Protein AF-A0A0F9AB29-F1 (afdb_monomer)

Secondary structure (DSSP, 8-state):
-HHHHHHHTT---EEE--TTS-GGGGGS-SEEE---HHHHHTT--HHHHHHHHHHHHIIIII----HHHHHHHHHT--S--SSSHHHHHHS--S-S--

Mean predicted aligned error: 7.59 Å

InterPro domains:
  IPR015422 Pyridoxal phosphate-dependent transferase, small domain [G3DSA:3.90.1150.10] (1-93)
  IPR015424 Pyridoxal phosphate-dependent transferase [SSF53383] (2-80)

Structure (mmCIF, N/CA/C/O backbone):
data_AF-A0A0F9AB29-F1
#
_entry.id   AF-A0A0F9AB29-F1
#
loop_
_atom_site.group_PDB
_atom_site.id
_atom_site.type_symbol
_atom_site.label_atom_id
_atom_site.label_alt_id
_atom_site.label_comp_id
_atom_site.label_asym_id
_atom_site.label_entity_id
_atom_site.label_seq_id
_atom_site.pdbx_PDB_ins_code
_atom_site.Cartn_x
_atom_site.Cartn_y
_atom_site.Cartn_z
_atom_site.occupancy
_atom_site.B_iso_or_equiv
_atom_site.auth_seq_id
_atom_site.auth_comp_id
_atom_site.auth_asym_id
_atom_site.auth_atom_id
_atom_site.pdbx_PDB_model_num
ATOM 1 N N . MET A 1 1 ? -6.855 3.831 15.584 1.00 72.44 1 MET A N 1
ATOM 2 C CA . MET A 1 1 ? -7.005 4.770 14.447 1.00 72.44 1 MET A CA 1
ATOM 3 C C . MET A 1 1 ? -6.642 4.022 13.180 1.00 72.44 1 MET A C 1
ATOM 5 O O . MET A 1 1 ? -5.691 3.248 13.234 1.00 72.44 1 MET A O 1
ATOM 9 N N . VAL A 1 2 ? -7.367 4.235 12.081 1.00 82.62 2 VAL A N 1
ATOM 10 C CA . VAL A 1 2 ? -7.161 3.503 10.815 1.00 82.62 2 VAL A CA 1
ATOM 11 C C . VAL A 1 2 ? -5.715 3.617 10.311 1.00 82.62 2 VAL A C 1
ATOM 13 O O . VAL A 1 2 ? -5.131 2.620 9.904 1.00 82.62 2 VAL A O 1
ATOM 16 N N . ALA A 1 3 ? -5.092 4.792 10.453 1.00 83.62 3 ALA A N 1
ATOM 17 C CA . ALA A 1 3 ? -3.684 4.998 10.105 1.00 83.62 3 ALA A CA 1
ATOM 18 C C . ALA A 1 3 ? -2.718 4.060 10.844 1.00 83.62 3 ALA A C 1
ATOM 20 O O . ALA A 1 3 ? -1.804 3.522 10.232 1.00 83.62 3 ALA A O 1
ATOM 21 N N . ASN A 1 4 ? -2.911 3.864 12.154 1.00 87.50 4 ASN A N 1
ATOM 22 C CA . ASN A 1 4 ? -2.038 2.994 12.946 1.00 87.50 4 ASN A CA 1
ATOM 23 C C . ASN A 1 4 ? -2.216 1.533 12.540 1.00 87.50 4 ASN A C 1
ATOM 25 O O . ASN A 1 4 ? -1.224 0.842 12.361 1.00 87.50 4 ASN A O 1
ATOM 29 N N . LEU A 1 5 ? -3.464 1.108 12.323 1.00 91.31 5 LEU A N 1
ATOM 30 C CA . LEU A 1 5 ? -3.784 -0.249 11.885 1.00 91.31 5 LEU A CA 1
ATOM 31 C C . LEU A 1 5 ? -3.119 -0.584 10.543 1.00 91.31 5 LEU A C 1
ATOM 33 O O . LEU A 1 5 ? -2.498 -1.631 10.397 1.00 91.31 5 LEU A O 1
ATOM 37 N N . LEU A 1 6 ? -3.212 0.322 9.569 1.00 92.19 6 LEU A N 1
ATOM 38 C CA . LEU A 1 6 ? -2.579 0.136 8.262 1.00 92.19 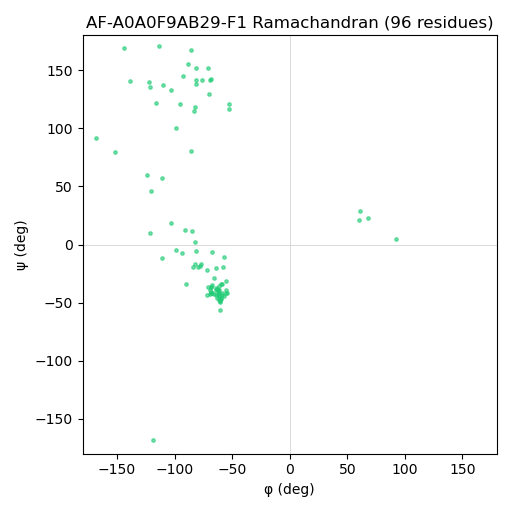6 LEU A CA 1
ATOM 39 C C . LEU A 1 6 ? -1.052 0.214 8.352 1.00 92.19 6 LEU A C 1
ATOM 41 O O . LEU A 1 6 ? -0.362 -0.603 7.750 1.00 92.19 6 LEU A O 1
ATOM 45 N N . LYS A 1 7 ? -0.519 1.130 9.168 1.00 92.38 7 LYS A N 1
ATOM 46 C CA . LYS A 1 7 ? 0.922 1.250 9.414 1.00 92.38 7 LYS A CA 1
ATOM 47 C C . LYS A 1 7 ? 1.513 -0.013 10.042 1.00 92.38 7 LYS A C 1
ATOM 49 O O . LYS A 1 7 ? 2.619 -0.392 9.683 1.00 92.38 7 LYS A O 1
ATOM 54 N N . GLU A 1 8 ? 0.803 -0.654 10.968 1.00 94.69 8 GLU A N 1
ATOM 55 C CA . GLU A 1 8 ? 1.209 -1.934 11.570 1.00 94.69 8 GLU A CA 1
ATOM 56 C C . GLU A 1 8 ? 1.262 -3.077 10.541 1.00 94.69 8 GLU A C 1
ATOM 58 O O . GLU A 1 8 ? 1.981 -4.052 10.748 1.00 94.69 8 GLU A O 1
ATOM 63 N N . ASN A 1 9 ? 0.572 -2.917 9.408 1.00 96.31 9 ASN A N 1
ATOM 64 C CA . ASN A 1 9 ? 0.545 -3.845 8.279 1.00 96.31 9 ASN A CA 1
ATOM 65 C C . ASN A 1 9 ? 1.412 -3.396 7.085 1.00 96.31 9 ASN A C 1
ATOM 67 O O . ASN A 1 9 ? 1.219 -3.875 5.971 1.00 96.31 9 ASN A O 1
ATOM 71 N N . ASP A 1 10 ? 2.356 -2.474 7.303 1.00 96.25 10 ASP A N 1
ATOM 72 C CA . ASP A 1 10 ? 3.244 -1.898 6.279 1.00 96.25 10 ASP A CA 1
ATOM 73 C C . ASP A 1 10 ? 2.524 -1.166 5.125 1.00 96.25 10 ASP A C 1
ATOM 75 O O . ASP A 1 10 ? 3.101 -0.905 4.068 1.00 96.25 10 ASP A O 1
ATOM 79 N N . ILE A 1 11 ? 1.277 -0.736 5.345 1.00 95.56 11 ILE A N 1
ATOM 80 C CA . ILE A 1 11 ? 0.526 0.122 4.424 1.00 95.56 11 ILE A CA 1
ATOM 81 C C . ILE A 1 11 ? 0.625 1.569 4.916 1.00 95.56 11 ILE A C 1
ATOM 83 O O . ILE A 1 11 ? -0.068 1.999 5.842 1.00 95.56 11 ILE A O 1
ATOM 87 N N . ILE A 1 12 ? 1.509 2.344 4.286 1.00 92.69 12 ILE A N 1
ATOM 88 C CA . ILE A 1 12 ? 1.790 3.728 4.682 1.00 92.69 12 ILE A CA 1
ATOM 89 C C . ILE A 1 12 ? 0.949 4.699 3.856 1.00 92.69 12 ILE A C 1
ATOM 91 O O . ILE A 1 12 ? 1.065 4.762 2.634 1.00 92.69 12 ILE A O 1
ATOM 95 N N . LEU A 1 13 ? 0.129 5.501 4.532 1.00 90.44 13 LEU A N 1
ATOM 96 C CA . LEU A 1 13 ? -0.715 6.511 3.899 1.00 90.44 13 LEU A CA 1
ATOM 97 C C . LEU A 1 13 ? -0.848 7.775 4.744 1.00 90.44 13 LEU A C 1
ATOM 99 O O . LEU A 1 13 ? -0.446 7.815 5.908 1.00 90.44 13 LEU A O 1
ATOM 103 N N . ASN A 1 14 ? -1.406 8.823 4.138 1.00 88.50 14 ASN A N 1
ATOM 104 C CA . ASN A 1 14 ? -1.598 10.110 4.790 1.00 88.50 14 ASN A CA 1
ATOM 105 C C . ASN A 1 14 ? -3.062 10.299 5.218 1.00 88.50 14 ASN A C 1
ATOM 107 O O . ASN A 1 14 ? -3.977 10.091 4.417 1.00 88.50 14 ASN A O 1
ATOM 111 N N . MET A 1 15 ? -3.267 10.735 6.461 1.00 86.44 15 MET A N 1
ATOM 112 C CA . MET A 1 15 ? -4.576 11.153 6.961 1.00 86.44 15 MET A CA 1
ATOM 113 C C . MET A 1 15 ? -4.860 12.586 6.524 1.00 86.44 15 MET A C 1
ATOM 115 O O . MET A 1 15 ? -3.984 13.448 6.563 1.00 86.44 15 MET A O 1
ATOM 119 N N . ASN A 1 16 ? -6.089 12.857 6.106 1.00 87.19 16 ASN A N 1
ATOM 120 C CA . ASN A 1 16 ? -6.460 14.157 5.573 1.00 87.19 16 ASN A CA 1
ATOM 121 C C . ASN A 1 16 ? -7.833 14.584 6.081 1.00 87.19 16 ASN A C 1
ATOM 123 O O . ASN A 1 16 ? -8.752 13.777 6.153 1.00 87.19 16 ASN A O 1
ATOM 127 N N . ILE A 1 17 ? -7.969 15.870 6.393 1.00 85.62 17 ILE A N 1
ATOM 128 C CA . ILE A 1 17 ? -9.219 16.449 6.890 1.00 85.62 17 ILE A CA 1
ATOM 129 C C . ILE A 1 17 ? -10.244 16.467 5.760 1.00 85.62 17 ILE A C 1
ATOM 131 O O . ILE A 1 17 ? -9.963 16.952 4.658 1.00 85.62 17 ILE A O 1
ATOM 135 N N . LEU A 1 18 ? -11.435 15.946 6.033 1.00 86.19 18 LEU A N 1
ATOM 136 C CA . LEU A 1 18 ? -12.557 16.007 5.109 1.00 86.19 18 LEU A CA 1
ATOM 137 C C . LEU A 1 18 ? -13.262 17.371 5.211 1.00 86.19 18 LEU A C 1
ATOM 139 O O . LEU A 1 18 ? -13.287 17.976 6.280 1.00 86.19 18 LEU A O 1
ATOM 143 N N . PRO A 1 19 ? -13.905 17.864 4.134 1.00 84.06 19 PRO A N 1
ATOM 144 C CA . PRO A 1 19 ? -14.488 19.214 4.108 1.00 84.06 19 PRO A CA 1
ATOM 145 C C . PRO A 1 19 ? -15.537 19.517 5.192 1.00 84.06 19 PRO A C 1
ATOM 147 O O . PRO A 1 19 ? -15.834 20.677 5.452 1.00 84.06 19 PRO A O 1
ATOM 150 N N . HIS A 1 20 ? -16.126 18.481 5.788 1.00 82.94 20 HIS A N 1
ATOM 151 C CA . HIS A 1 20 ? -17.176 18.573 6.801 1.00 82.94 20 HIS A CA 1
ATOM 152 C C . HIS A 1 20 ? -16.644 18.411 8.234 1.00 82.94 20 HIS A C 1
ATOM 154 O O . HIS A 1 20 ? -17.409 18.558 9.188 1.00 82.94 20 HIS A O 1
ATOM 160 N N . GLU A 1 21 ? -15.354 18.114 8.404 1.00 79.56 21 GLU A N 1
ATOM 161 C CA . GLU A 1 21 ? -14.746 17.967 9.719 1.00 79.56 21 GLU A CA 1
ATOM 162 C C . GLU A 1 21 ? -14.379 19.332 10.324 1.00 79.56 21 GLU A C 1
ATOM 164 O O . GLU A 1 21 ? -13.903 20.235 9.629 1.00 79.56 21 GLU A O 1
ATOM 169 N N . PRO A 1 22 ? -14.56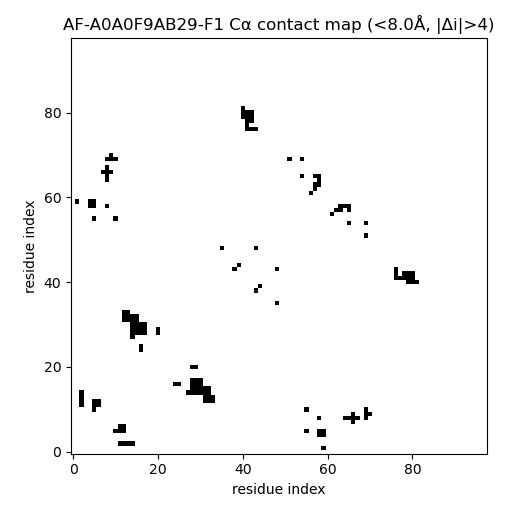1 19.514 11.641 1.00 79.38 22 PRO A N 1
ATOM 170 C CA . PRO A 1 22 ? -14.166 20.746 12.305 1.00 79.38 22 PRO A CA 1
ATOM 171 C C . PRO A 1 22 ? -12.634 20.877 12.344 1.00 79.38 22 PRO A C 1
ATOM 173 O O . PRO A 1 22 ? -11.932 19.921 12.660 1.00 79.38 22 PRO A O 1
ATOM 176 N N . LEU A 1 23 ? -12.105 22.094 12.156 1.00 73.75 23 LEU A N 1
ATOM 177 C CA . LEU A 1 23 ? -10.656 22.402 12.146 1.00 73.75 23 LEU A CA 1
ATOM 178 C C . LEU A 1 23 ? -9.889 21.999 13.422 1.00 73.75 23 LEU A C 1
ATOM 180 O O . LEU A 1 23 ? -8.666 22.032 13.450 1.00 73.75 23 LEU A O 1
ATOM 184 N N . ARG A 1 24 ? -10.585 21.621 14.497 1.00 73.81 24 ARG A N 1
ATOM 185 C CA . ARG A 1 24 ? -9.975 21.072 15.718 1.00 73.81 24 ARG A CA 1
ATOM 186 C C . ARG A 1 24 ? -9.542 19.604 15.585 1.00 73.81 24 ARG A C 1
ATOM 188 O O . ARG A 1 24 ? -8.748 19.154 16.400 1.00 73.81 24 ARG A O 1
ATOM 195 N N . ASN A 1 25 ? -10.033 18.878 14.575 1.00 71.56 25 ASN A N 1
ATOM 196 C CA . ASN A 1 25 ? -9.713 17.467 14.319 1.00 71.56 25 ASN A CA 1
ATOM 197 C C . ASN A 1 25 ? -8.417 17.270 13.510 1.00 71.56 25 ASN A C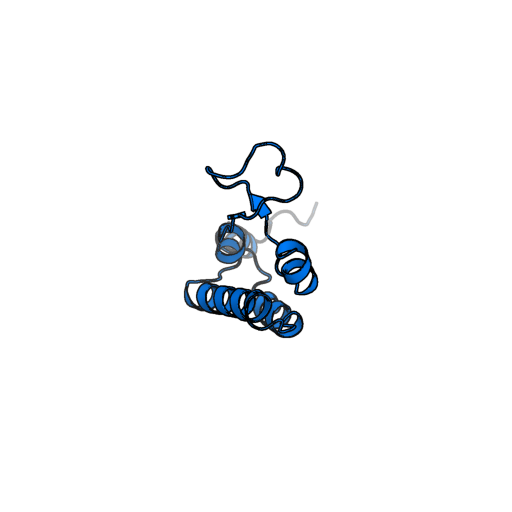 1
ATOM 199 O O . ASN A 1 25 ? -8.128 16.160 13.081 1.00 71.56 25 ASN A O 1
ATOM 203 N N . VAL A 1 26 ? -7.593 18.309 13.326 1.00 67.88 26 VAL A N 1
ATOM 204 C CA . VAL A 1 26 ? -6.333 18.217 12.554 1.00 67.88 26 VAL A CA 1
ATOM 205 C C . VAL A 1 26 ? -5.408 17.109 13.076 1.00 67.88 26 VAL A C 1
ATOM 207 O O . VAL A 1 26 ? -4.683 16.496 12.299 1.00 67.88 26 VAL A O 1
ATOM 210 N N . THR A 1 27 ? -5.436 16.830 14.381 1.00 69.94 27 THR A N 1
ATOM 211 C CA . THR A 1 27 ? -4.613 15.791 15.018 1.00 69.94 27 THR A CA 1
ATOM 212 C C . THR A 1 27 ? -5.132 14.367 14.811 1.00 69.94 27 THR A C 1
ATOM 214 O O . THR A 1 27 ? -4.363 13.427 14.995 1.00 69.94 27 THR A O 1
ATOM 217 N N . ASN A 1 28 ? -6.400 14.191 14.431 1.00 73.88 28 ASN A N 1
ATOM 218 C CA . ASN A 1 28 ? -6.986 12.896 14.094 1.00 73.88 28 ASN A CA 1
ATOM 219 C C . ASN A 1 28 ? -8.126 13.080 13.073 1.00 73.88 28 ASN A C 1
ATOM 221 O O . ASN A 1 28 ? -9.291 13.105 13.477 1.00 73.88 28 ASN A O 1
ATOM 225 N N . PRO A 1 29 ? -7.790 13.257 11.783 1.00 81.38 29 PRO A N 1
ATOM 226 C CA . PRO A 1 29 ? -8.781 13.373 10.721 1.00 81.38 29 PRO A CA 1
ATOM 227 C C . PRO A 1 29 ? -9.462 12.028 10.455 1.00 81.38 29 PRO A C 1
ATOM 229 O O . PRO A 1 29 ? -8.831 10.981 10.599 1.00 81.38 29 PRO A O 1
ATOM 232 N N . ASP A 1 30 ? -10.702 12.058 9.979 1.00 81.56 30 ASP A N 1
ATOM 233 C CA . ASP A 1 30 ? -11.448 10.860 9.575 1.00 81.56 30 ASP A CA 1
ATOM 234 C C . ASP A 1 30 ? -11.114 10.418 8.135 1.00 81.56 30 ASP A C 1
ATOM 236 O O . ASP A 1 30 ? -11.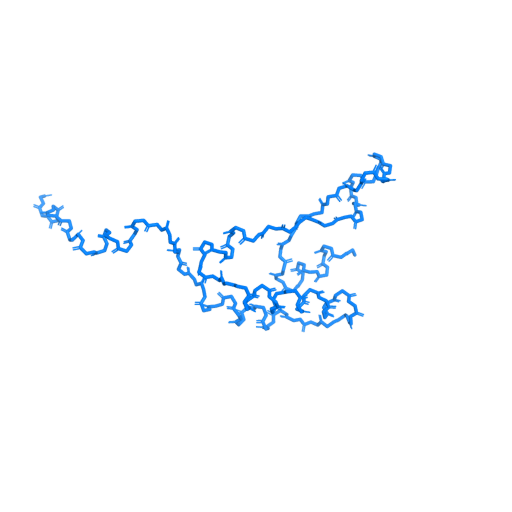340 9.268 7.754 1.00 81.56 30 ASP A O 1
ATOM 240 N N . GLY A 1 31 ? -10.562 11.319 7.314 1.00 86.56 31 GLY A N 1
ATOM 241 C CA . GLY A 1 31 ? -10.251 11.060 5.910 1.00 86.56 31 GLY A CA 1
ATOM 242 C C . GLY A 1 31 ? -8.868 10.465 5.652 1.00 86.56 31 GLY A C 1
ATOM 243 O O . GLY A 1 31 ? -7.903 10.688 6.383 1.00 86.56 31 GLY A O 1
ATOM 244 N N . ILE A 1 32 ? -8.752 9.760 4.526 1.00 88.31 32 ILE A N 1
ATOM 245 C CA . ILE A 1 32 ? -7.506 9.175 4.021 1.00 88.31 32 ILE A CA 1
ATOM 246 C C . ILE A 1 32 ? -7.229 9.727 2.621 1.00 88.31 32 ILE A C 1
ATOM 248 O O . ILE A 1 32 ? -8.140 9.848 1.802 1.00 88.31 32 ILE A O 1
ATOM 252 N N . ARG A 1 33 ? -5.960 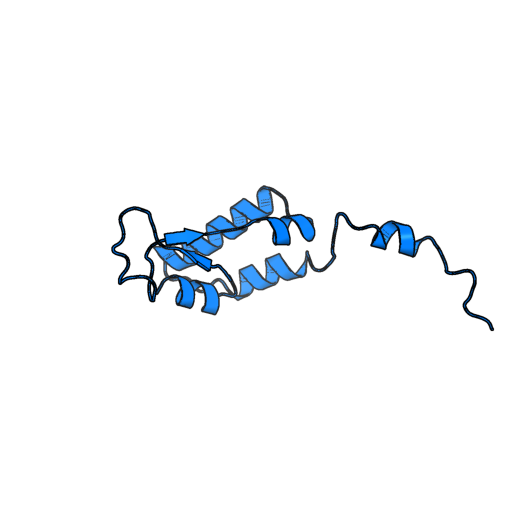10.031 2.323 1.00 90.31 33 ARG A N 1
ATOM 253 C CA . ARG A 1 33 ? -5.491 10.335 0.967 1.00 90.31 33 ARG A CA 1
ATOM 254 C C . ARG A 1 33 ? -4.479 9.290 0.518 1.00 90.31 33 ARG A C 1
ATOM 256 O O . ARG A 1 33 ? -3.425 9.136 1.133 1.00 90.31 33 ARG A O 1
ATOM 263 N N . ILE A 1 34 ? -4.790 8.629 -0.591 1.00 91.94 34 ILE A N 1
ATOM 264 C CA . ILE A 1 34 ? -3.961 7.585 -1.197 1.00 91.94 34 ILE A CA 1
ATOM 265 C C . ILE A 1 34 ? -3.370 8.126 -2.499 1.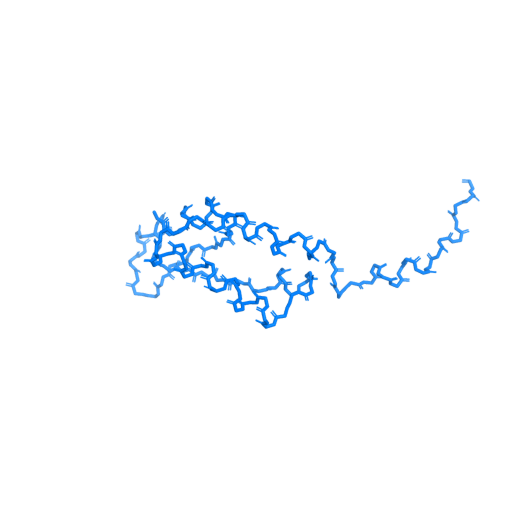00 91.94 34 ILE A C 1
ATOM 267 O O . ILE A 1 34 ? -4.059 8.802 -3.263 1.00 91.94 34 ILE A O 1
ATOM 271 N N . GLY A 1 35 ? -2.086 7.856 -2.730 1.00 92.00 35 GLY A N 1
ATOM 272 C CA . GLY A 1 35 ? -1.396 8.157 -3.980 1.00 92.00 35 GLY A CA 1
ATOM 273 C C . GLY A 1 35 ? -0.835 6.878 -4.588 1.00 92.00 35 GLY A C 1
ATOM 274 O O . GLY A 1 35 ? -0.246 6.071 -3.877 1.00 92.00 35 GLY A O 1
ATOM 275 N N . VAL A 1 36 ? -1.006 6.705 -5.899 1.00 94.12 36 VAL A N 1
ATOM 276 C CA . VAL A 1 36 ? -0.502 5.532 -6.637 1.00 94.12 36 VAL A CA 1
ATOM 277 C C . VAL A 1 36 ? 0.875 5.768 -7.261 1.00 94.12 36 VAL A C 1
ATOM 279 O O . VAL A 1 36 ? 1.477 4.832 -7.768 1.00 94.12 36 VAL A O 1
ATOM 282 N N . GLN A 1 37 ? 1.397 7.002 -7.214 1.00 94.00 37 GLN A N 1
ATOM 283 C CA . GLN A 1 37 ? 2.559 7.405 -8.016 1.00 94.00 37 GLN A CA 1
ATOM 284 C C . GLN A 1 37 ? 3.801 6.555 -7.742 1.00 94.00 37 GLN A C 1
ATOM 286 O O . GLN A 1 37 ? 4.479 6.159 -8.681 1.00 94.00 37 GLN A O 1
ATOM 291 N N . GLU A 1 38 ? 4.090 6.264 -6.472 1.00 93.88 38 GLU A N 1
ATOM 292 C CA . GLU A 1 38 ? 5.256 5.454 -6.102 1.00 93.88 38 GLU A CA 1
ATOM 293 C C . GLU A 1 38 ? 5.094 3.996 -6.542 1.00 93.88 38 GLU A C 1
ATOM 295 O O . GLU A 1 38 ? 6.049 3.378 -6.995 1.00 93.88 38 GLU A O 1
ATOM 300 N N . MET A 1 39 ? 3.877 3.456 -6.465 1.00 96.00 39 MET A N 1
ATOM 301 C CA . MET A 1 39 ? 3.594 2.091 -6.910 1.00 96.00 39 MET A CA 1
ATOM 302 C C . MET A 1 39 ? 3.698 1.988 -8.438 1.00 96.00 39 MET A C 1
ATOM 304 O O . MET A 1 39 ? 4.344 1.081 -8.955 1.00 96.00 39 MET A O 1
ATOM 308 N N . THR A 1 40 ? 3.170 2.974 -9.169 1.00 95.19 40 THR A N 1
ATOM 309 C CA . THR A 1 40 ? 3.354 3.077 -10.622 1.00 95.19 40 THR A CA 1
ATOM 310 C C . THR A 1 40 ? 4.824 3.254 -10.993 1.00 95.19 40 THR A C 1
ATOM 312 O O . THR A 1 40 ? 5.284 2.646 -11.953 1.00 95.19 40 THR A O 1
ATOM 315 N N . ARG A 1 41 ? 5.590 4.042 -10.226 1.00 94.62 41 ARG A N 1
ATOM 316 C CA . ARG A 1 41 ? 7.026 4.247 -10.460 1.00 94.62 41 ARG A CA 1
ATOM 317 C C . ARG A 1 41 ? 7.802 2.937 -10.418 1.00 94.62 41 ARG A C 1
ATOM 319 O O . ARG A 1 41 ? 8.748 2.805 -11.176 1.00 94.62 41 ARG A O 1
ATOM 326 N N . VAL A 1 42 ? 7.408 1.984 -9.580 1.00 95.25 42 VAL A N 1
ATOM 327 C CA . VAL A 1 42 ? 8.058 0.666 -9.519 1.00 95.25 42 VAL A CA 1
ATOM 328 C C . VAL A 1 42 ? 7.430 -0.381 -10.442 1.00 95.25 42 VAL A C 1
ATOM 330 O O . VAL A 1 42 ? 7.723 -1.563 -10.320 1.00 95.25 42 VAL A O 1
ATOM 333 N N . GLY A 1 43 ? 6.559 0.037 -11.363 1.00 95.06 43 GLY A N 1
ATOM 334 C CA . GLY A 1 43 ? 6.003 -0.824 -12.407 1.00 95.06 43 GLY A CA 1
ATOM 335 C C . GLY A 1 43 ? 4.681 -1.512 -12.064 1.00 95.06 43 GLY A C 1
ATOM 336 O O . GLY A 1 43 ? 4.194 -2.289 -12.884 1.00 95.06 43 GLY A O 1
ATOM 337 N N . MET A 1 44 ? 4.069 -1.221 -10.910 1.00 97.19 44 MET A N 1
ATOM 338 C CA . MET A 1 44 ? 2.746 -1.757 -10.573 1.00 97.19 44 MET A CA 1
ATOM 339 C C . MET A 1 44 ? 1.650 -1.157 -11.464 1.00 97.19 44 MET A C 1
ATOM 341 O O . MET A 1 44 ? 1.664 0.041 -11.774 1.00 97.19 44 MET A O 1
ATOM 345 N N . LYS A 1 45 ? 0.673 -1.989 -11.827 1.00 96.25 45 LYS A N 1
ATOM 346 C CA . LYS A 1 45 ? -0.456 -1.661 -12.701 1.00 96.25 45 LYS A CA 1
ATOM 347 C C . LYS A 1 45 ? -1.785 -1.829 -11.966 1.00 96.25 45 LYS A C 1
ATOM 349 O O . LYS A 1 45 ? -1.825 -1.934 -10.743 1.00 96.25 45 LYS A O 1
ATOM 354 N N . GLU A 1 46 ? -2.886 -1.797 -12.710 1.00 96.75 46 GLU A N 1
ATOM 355 C CA . GLU A 1 46 ? -4.250 -1.871 -12.190 1.00 96.75 46 GLU A CA 1
ATOM 356 C C . GLU A 1 46 ? -4.484 -3.119 -11.321 1.00 96.75 46 GLU A C 1
ATOM 358 O O . GLU A 1 46 ? -5.050 -3.000 -10.237 1.00 96.75 46 GLU A O 1
ATOM 363 N N . GLU A 1 47 ? -3.976 -4.285 -11.734 1.00 97.19 47 GLU A N 1
ATOM 364 C CA . GLU A 1 47 ? -4.145 -5.546 -10.993 1.00 97.19 47 GLU A CA 1
ATOM 365 C C . GLU A 1 47 ? -3.486 -5.502 -9.602 1.00 97.19 47 GLU A C 1
ATOM 367 O O . GLU A 1 47 ? -4.047 -5.982 -8.614 1.00 97.19 47 GLU A O 1
ATOM 372 N N . GLU A 1 48 ? -2.313 -4.874 -9.483 1.00 97.25 48 GLU A N 1
ATOM 373 C CA . GLU A 1 48 ? -1.670 -4.662 -8.186 1.00 97.25 48 GLU A CA 1
ATOM 374 C C . GLU A 1 48 ? -2.444 -3.667 -7.320 1.00 97.25 48 GLU A C 1
ATOM 376 O O . GLU A 1 48 ? -2.531 -3.862 -6.105 1.00 97.25 48 GLU A O 1
ATOM 381 N N . MET A 1 49 ? -3.032 -2.624 -7.917 1.00 97.25 49 MET A N 1
ATOM 382 C CA . MET A 1 49 ? -3.850 -1.661 -7.171 1.00 97.25 49 MET A CA 1
ATOM 383 C C . MET A 1 49 ? -5.097 -2.324 -6.585 1.00 97.25 49 MET A C 1
ATOM 385 O O . MET A 1 49 ? -5.434 -2.050 -5.432 1.00 97.25 49 MET A O 1
ATOM 389 N N . ASP A 1 50 ? -5.735 -3.232 -7.327 1.00 97.75 50 ASP A N 1
ATOM 390 C CA . ASP A 1 50 ? -6.870 -4.013 -6.829 1.00 97.75 50 ASP A CA 1
ATOM 391 C C . ASP A 1 50 ? -6.467 -4.875 -5.625 1.00 97.75 50 ASP A C 1
ATOM 393 O O . ASP A 1 50 ? -7.175 -4.919 -4.614 1.00 97.75 50 ASP A O 1
ATOM 397 N N . ARG A 1 51 ? -5.282 -5.500 -5.673 1.00 97.12 51 ARG A N 1
ATOM 398 C CA . ARG A 1 51 ? -4.739 -6.259 -4.534 1.00 97.12 51 ARG A CA 1
ATOM 399 C C . ARG A 1 51 ? -4.449 -5.376 -3.323 1.00 97.12 51 ARG A C 1
ATOM 401 O O . ARG A 1 51 ? -4.781 -5.755 -2.204 1.00 97.12 51 ARG A O 1
ATOM 408 N N . ILE A 1 52 ? -3.858 -4.199 -3.526 1.00 96.50 52 ILE A N 1
ATOM 409 C CA . ILE A 1 52 ? -3.601 -3.239 -2.442 1.00 96.50 52 ILE A CA 1
ATOM 410 C C . IL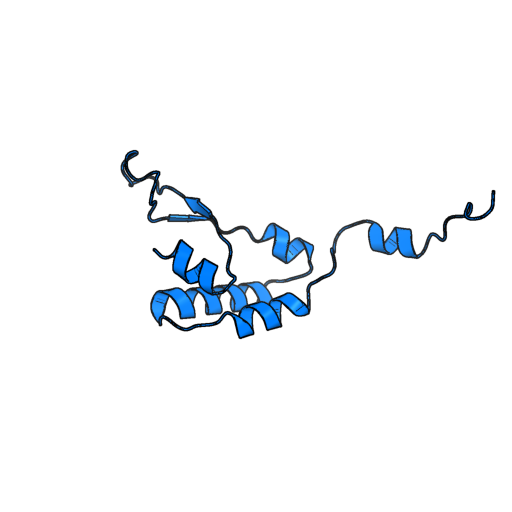E A 1 52 ? -4.924 -2.780 -1.812 1.00 96.50 52 ILE A C 1
ATOM 412 O O . ILE A 1 52 ? -5.032 -2.712 -0.587 1.00 96.50 52 ILE A O 1
ATOM 416 N N . ALA A 1 53 ? -5.949 -2.507 -2.624 1.00 96.19 53 ALA A N 1
ATOM 417 C CA . ALA A 1 53 ? -7.275 -2.139 -2.135 1.00 96.19 53 ALA A CA 1
ATOM 418 C C . ALA A 1 53 ? -7.920 -3.264 -1.309 1.00 96.19 53 ALA A C 1
ATOM 420 O O . ALA A 1 53 ? -8.521 -2.984 -0.267 1.00 96.19 53 ALA A O 1
ATOM 421 N N . ALA A 1 54 ? -7.751 -4.524 -1.725 1.00 97.38 54 ALA A N 1
ATOM 422 C CA . ALA A 1 54 ? -8.208 -5.685 -0.965 1.00 97.38 54 ALA A CA 1
ATOM 423 C C . ALA A 1 54 ? -7.526 -5.772 0.411 1.00 97.38 54 ALA A C 1
ATOM 425 O O . ALA A 1 54 ? -8.228 -5.854 1.416 1.00 97.38 54 ALA A O 1
ATOM 426 N N . PHE A 1 55 ? -6.198 -5.627 0.484 1.00 97.19 55 PHE A N 1
ATOM 427 C CA . PHE A 1 55 ? -5.467 -5.622 1.761 1.00 97.19 55 PHE A CA 1
ATO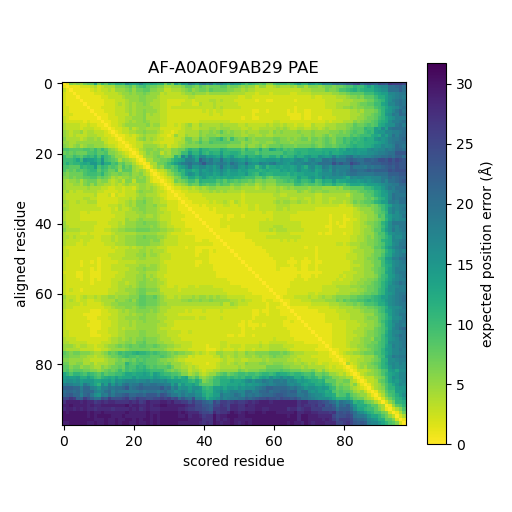M 428 C C . PHE A 1 55 ? -5.933 -4.506 2.703 1.00 97.19 55 PHE A C 1
ATOM 430 O O . PHE A 1 55 ? -6.126 -4.726 3.899 1.00 97.19 55 PHE A O 1
ATOM 437 N N . ILE A 1 56 ? -6.179 -3.306 2.168 1.00 95.38 56 ILE A N 1
ATOM 438 C CA . ILE A 1 56 ? -6.730 -2.191 2.951 1.00 95.38 56 ILE A CA 1
ATOM 439 C C . ILE A 1 56 ? -8.113 -2.559 3.510 1.00 95.38 56 ILE A C 1
ATOM 441 O O . ILE A 1 56 ? -8.390 -2.307 4.685 1.00 95.38 56 ILE A O 1
ATOM 445 N N . ALA A 1 57 ? -8.983 -3.153 2.690 1.00 95.31 57 ALA A N 1
ATOM 446 C CA . ALA A 1 57 ? -10.319 -3.564 3.109 1.00 95.31 57 ALA A CA 1
ATOM 447 C C . ALA A 1 57 ? -10.280 -4.685 4.162 1.00 95.31 57 ALA A C 1
ATOM 449 O O . ALA A 1 57 ? -11.016 -4.618 5.145 1.00 95.31 57 ALA A O 1
ATOM 450 N N . GLU A 1 58 ? -9.411 -5.679 3.996 1.00 96.00 58 GLU A N 1
ATOM 451 C CA . GLU A 1 58 ? -9.184 -6.771 4.950 1.00 96.00 58 GLU A CA 1
ATOM 452 C C . GLU A 1 58 ? -8.720 -6.240 6.313 1.00 96.00 58 GLU A C 1
ATOM 454 O O . GLU A 1 58 ? -9.310 -6.583 7.343 1.00 96.00 58 GLU A O 1
ATOM 459 N N . CYS A 1 59 ? -7.761 -5.309 6.339 1.00 94.81 59 CYS A N 1
ATOM 460 C CA . CYS A 1 59 ? -7.363 -4.638 7.575 1.00 94.81 59 CYS A CA 1
ATOM 461 C C . CYS A 1 59 ? -8.527 -3.875 8.215 1.00 94.81 59 CYS A C 1
ATOM 463 O O . CYS A 1 59 ? -8.852 -4.101 9.377 1.00 94.81 59 CYS A O 1
ATOM 465 N N . ILE A 1 60 ? -9.152 -2.950 7.480 1.00 92.62 60 ILE A N 1
ATOM 466 C CA . ILE A 1 60 ? -10.104 -1.992 8.065 1.00 92.62 60 ILE A CA 1
ATOM 467 C C . ILE A 1 60 ? -11.422 -2.661 8.459 1.00 92.62 60 ILE A C 1
ATOM 469 O O . ILE A 1 60 ? -11.971 -2.353 9.516 1.00 92.62 60 ILE A O 1
ATOM 473 N N . LEU A 1 61 ? -11.957 -3.531 7.601 1.00 93.88 61 LEU A N 1
ATOM 474 C CA . LEU A 1 61 ? -13.292 -4.105 7.778 1.00 93.88 61 LEU A CA 1
ATOM 475 C C . LEU A 1 61 ? -13.260 -5.401 8.584 1.00 93.88 61 LEU A C 1
ATOM 477 O O . LEU A 1 61 ? -14.207 -5.677 9.318 1.00 93.88 61 LEU A O 1
ATOM 481 N N . GLN A 1 62 ? -12.200 -6.198 8.433 1.00 92.69 62 GLN A N 1
ATOM 482 C CA . GLN A 1 62 ? -12.115 -7.540 9.016 1.00 92.69 62 GLN A CA 1
ATOM 483 C C . GLN A 1 62 ? -11.085 -7.631 10.149 1.00 92.69 62 GLN A C 1
ATOM 485 O O . GLN A 1 62 ? -11.081 -8.621 10.877 1.00 92.69 62 GLN A O 1
ATOM 490 N N . GLY A 1 63 ? -10.235 -6.612 10.333 1.00 91.75 63 GLY A N 1
ATOM 491 C CA . GLY A 1 63 ? -9.188 -6.613 11.356 1.00 91.75 63 GLY A CA 1
ATOM 492 C C . GLY A 1 63 ? -8.076 -7.626 11.083 1.00 91.75 63 GLY A C 1
ATOM 493 O O . GLY A 1 63 ? -7.423 -8.068 12.026 1.00 91.75 63 GLY A O 1
ATOM 494 N N . GLN A 1 64 ? -7.893 -8.036 9.825 1.00 94.44 64 GLN A N 1
ATOM 495 C CA . GLN A 1 64 ? -6.881 -9.021 9.451 1.00 94.44 64 GLN A CA 1
ATOM 496 C C . GLN A 1 64 ? -5.477 -8.408 9.440 1.00 94.44 64 GLN A C 1
ATOM 498 O O . GLN A 1 64 ? -5.286 -7.261 9.023 1.00 94.44 64 GLN A O 1
ATOM 503 N N . GLU A 1 65 ? -4.496 -9.194 9.891 1.00 96.19 65 GLU A N 1
ATOM 504 C CA . GLU A 1 65 ? -3.079 -8.898 9.686 1.00 96.19 65 GLU A CA 1
ATOM 505 C C . GLU A 1 65 ? -2.693 -9.371 8.279 1.00 96.19 65 GLU A C 1
ATOM 507 O O . GLU A 1 65 ? -2.810 -10.553 7.975 1.00 96.19 65 GLU A O 1
ATOM 512 N N . VAL A 1 66 ? -2.262 -8.441 7.427 1.00 97.19 66 VAL A N 1
ATOM 513 C CA . VAL A 1 66 ? -1.903 -8.668 6.009 1.00 97.19 66 VAL A CA 1
ATOM 514 C C . VAL A 1 66 ? -0.454 -8.274 5.715 1.00 97.19 66 VAL A C 1
ATOM 516 O O . VAL A 1 66 ? -0.033 -8.169 4.561 1.00 97.19 66 VAL A O 1
ATOM 519 N N . ARG A 1 67 ? 0.326 -7.988 6.764 1.00 97.25 67 ARG A N 1
ATOM 520 C CA . ARG A 1 67 ? 1.700 -7.485 6.651 1.00 97.25 67 ARG A CA 1
ATOM 521 C C . ARG A 1 67 ? 2.576 -8.393 5.789 1.00 97.25 67 ARG A C 1
ATOM 523 O O . ARG A 1 67 ? 3.385 -7.905 4.999 1.00 97.25 67 ARG A O 1
ATOM 530 N N . GLU A 1 68 ? 2.453 -9.709 5.941 1.00 97.62 68 GLU A N 1
ATOM 531 C CA . GLU A 1 68 ? 3.267 -10.665 5.186 1.00 97.62 68 GLU A CA 1
ATOM 532 C C . GLU A 1 68 ? 2.911 -10.661 3.695 1.00 97.62 68 GLU A C 1
ATOM 534 O O . GLU A 1 68 ? 3.800 -10.685 2.842 1.00 97.62 68 GLU A O 1
ATOM 539 N N . GLU A 1 69 ? 1.625 -10.587 3.369 1.00 97.44 69 GLU A N 1
ATOM 540 C CA . GLU A 1 69 ? 1.090 -10.537 2.012 1.00 97.44 69 GLU A CA 1
ATOM 541 C C . GLU A 1 69 ? 1.459 -9.231 1.307 1.00 97.44 69 GLU A C 1
ATOM 543 O O . GLU A 1 69 ? 1.866 -9.260 0.141 1.00 97.44 69 GLU A O 1
ATOM 548 N N . VAL A 1 70 ? 1.383 -8.103 2.022 1.00 96.94 70 VAL A N 1
ATOM 549 C CA . VAL A 1 70 ? 1.821 -6.784 1.544 1.00 96.94 70 VAL A CA 1
ATOM 550 C C . VAL A 1 70 ? 3.310 -6.809 1.218 1.00 96.94 70 VAL A C 1
ATOM 552 O O . VAL A 1 70 ? 3.704 -6.434 0.113 1.00 96.94 70 VAL A O 1
ATOM 555 N N . ASN A 1 71 ? 4.146 -7.311 2.131 1.00 96.94 71 ASN A N 1
ATOM 556 C CA . ASN A 1 71 ? 5.585 -7.419 1.892 1.00 96.94 71 ASN A CA 1
ATOM 557 C C . ASN A 1 71 ? 5.912 -8.380 0.746 1.00 96.94 71 ASN A C 1
ATOM 559 O O . ASN A 1 71 ? 6.810 -8.106 -0.051 1.00 96.94 71 ASN A O 1
ATOM 563 N N . ARG A 1 72 ? 5.169 -9.487 0.622 1.00 97.19 72 ARG A N 1
ATOM 564 C CA . ARG A 1 72 ? 5.324 -10.434 -0.487 1.00 97.19 72 ARG A CA 1
ATOM 565 C C . ARG A 1 72 ? 5.006 -9.778 -1.824 1.00 97.19 72 ARG A C 1
ATOM 567 O O . ARG A 1 72 ? 5.796 -9.930 -2.744 1.00 97.19 72 ARG A O 1
ATOM 574 N N . LEU A 1 73 ? 3.906 -9.025 -1.912 1.00 96.12 73 LEU A N 1
ATOM 575 C CA . LEU A 1 73 ? 3.578 -8.246 -3.106 1.00 96.12 73 LEU A CA 1
ATOM 576 C C . LEU A 1 73 ? 4.676 -7.215 -3.397 1.00 96.12 73 LEU A C 1
ATOM 578 O O . LEU A 1 73 ? 5.154 -7.127 -4.519 1.00 96.12 73 LEU A O 1
ATOM 582 N N . ARG A 1 74 ? 5.108 -6.450 -2.388 1.00 95.00 74 ARG A N 1
ATOM 583 C CA . ARG A 1 74 ? 6.075 -5.357 -2.562 1.00 95.00 74 ARG A CA 1
ATOM 584 C C . ARG A 1 74 ? 7.464 -5.837 -2.989 1.00 95.00 74 ARG A C 1
ATOM 586 O O . ARG A 1 74 ? 8.169 -5.073 -3.652 1.00 95.00 74 ARG A O 1
ATOM 593 N N . LYS A 1 75 ? 7.856 -7.057 -2.610 1.00 95.88 75 LYS A N 1
ATOM 594 C CA . LYS A 1 75 ? 9.180 -7.638 -2.881 1.00 95.88 75 LYS A CA 1
ATOM 595 C C . LYS A 1 75 ? 9.499 -7.740 -4.373 1.00 95.88 75 LYS A C 1
ATOM 597 O O . LYS A 1 75 ? 10.654 -7.549 -4.742 1.00 95.88 75 LYS A O 1
ATOM 602 N N . ASP A 1 76 ? 8.492 -7.988 -5.204 1.00 94.94 76 ASP A N 1
ATOM 603 C CA . ASP A 1 76 ? 8.675 -8.197 -6.644 1.00 94.94 76 ASP A CA 1
ATOM 604 C C . ASP A 1 76 ? 8.806 -6.878 -7.434 1.00 94.94 76 ASP A C 1
ATOM 606 O O . ASP A 1 76 ? 9.127 -6.894 -8.616 1.00 94.94 76 ASP A O 1
ATOM 610 N N . TYR A 1 77 ? 8.623 -5.727 -6.776 1.00 94.69 77 TYR A N 1
ATOM 611 C CA . TYR A 1 77 ? 8.599 -4.399 -7.403 1.00 94.69 77 TYR A CA 1
ATOM 612 C C . TYR A 1 77 ? 9.689 -3.470 -6.841 1.00 94.69 77 TYR A C 1
ATOM 614 O O . TYR A 1 77 ? 9.420 -2.348 -6.419 1.00 94.69 77 TYR A O 1
ATOM 622 N N . ALA A 1 78 ? 10.929 -3.943 -6.710 1.00 90.00 78 ALA A N 1
ATOM 623 C CA . ALA A 1 78 ? 12.014 -3.178 -6.075 1.00 90.00 78 ALA A CA 1
ATOM 624 C C . ALA A 1 78 ? 12.699 -2.155 -7.002 1.00 90.00 78 ALA A C 1
ATOM 626 O O . ALA A 1 78 ? 13.389 -1.257 -6.515 1.00 90.00 78 ALA A O 1
ATOM 627 N N . GLU A 1 79 ? 12.517 -2.289 -8.312 1.00 90.50 79 GLU A N 1
ATOM 628 C CA . GLU A 1 79 ? 13.216 -1.494 -9.319 1.00 90.50 79 GLU A CA 1
ATOM 629 C C . GLU A 1 79 ? 12.411 -0.254 -9.710 1.00 90.50 79 GLU A C 1
ATOM 631 O O . GLU A 1 79 ? 11.182 -0.267 -9.735 1.00 90.50 79 GLU A O 1
ATOM 636 N N . VAL A 1 80 ? 13.112 0.844 -9.990 1.00 90.44 80 VAL A N 1
ATOM 637 C CA . VAL A 1 80 ? 12.484 2.074 -10.475 1.00 90.44 80 VAL A CA 1
ATOM 638 C C . VAL A 1 80 ? 12.292 1.950 -11.980 1.00 90.44 80 VAL A C 1
ATOM 640 O O . VAL A 1 80 ? 13.260 1.937 -12.730 1.00 90.44 80 VAL A O 1
ATOM 643 N N . CYS A 1 81 ? 11.040 1.917 -12.413 1.00 87.38 81 CYS A N 1
ATOM 644 C CA . CYS A 1 81 ? 10.652 2.025 -13.809 1.00 87.38 81 CYS A CA 1
ATOM 645 C C . CYS A 1 81 ? 10.516 3.501 -14.225 1.00 87.38 81 CYS A C 1
ATOM 647 O O . CYS A 1 81 ? 10.445 4.416 -13.396 1.00 87.38 81 CYS A O 1
ATOM 649 N N . PHE A 1 82 ? 10.419 3.734 -15.538 1.00 87.12 82 PHE A N 1
ATOM 650 C CA . PHE A 1 82 ? 10.227 5.065 -16.134 1.00 87.12 82 PHE A CA 1
ATOM 651 C C . PHE A 1 82 ? 11.362 6.061 -15.823 1.00 87.12 82 PHE A C 1
ATOM 653 O O . PHE A 1 82 ? 11.144 7.275 -15.793 1.00 87.12 82 PHE A O 1
ATOM 660 N N . SER A 1 83 ? 12.579 5.553 -15.613 1.00 86.31 83 SER A N 1
ATOM 661 C CA . SER A 1 83 ? 13.816 6.333 -15.541 1.00 86.31 83 SER A CA 1
ATOM 662 C C . SER A 1 83 ? 14.742 5.996 -16.717 1.00 86.31 83 SER A C 1
ATOM 664 O O . SER A 1 83 ? 14.495 5.070 -17.486 1.00 86.31 83 SER A O 1
ATOM 666 N N . PHE A 1 84 ? 15.821 6.765 -16.880 1.00 85.06 84 PHE A N 1
ATOM 667 C CA . PHE A 1 84 ? 16.857 6.478 -17.879 1.00 85.06 84 PHE A CA 1
ATOM 668 C C . PHE A 1 84 ? 17.878 5.437 -17.396 1.00 85.06 84 PHE A C 1
ATOM 670 O O . PHE A 1 84 ? 18.822 5.150 -18.127 1.00 85.06 84 PHE A O 1
ATOM 677 N N . ASP A 1 85 ? 17.719 4.884 -16.191 1.00 79.00 85 ASP A N 1
ATOM 678 C CA . ASP A 1 85 ? 18.714 3.999 -15.575 1.00 79.00 85 ASP A CA 1
ATOM 679 C C . ASP A 1 85 ? 18.937 2.731 -16.418 1.00 79.00 85 ASP A C 1
ATOM 681 O O . ASP A 1 85 ? 20.075 2.298 -16.597 1.00 79.00 85 ASP A O 1
ATOM 685 N N . GLU A 1 86 ? 17.880 2.206 -17.045 1.00 69.19 86 GLU A N 1
ATOM 686 C CA . GLU A 1 86 ? 17.962 1.087 -17.995 1.00 69.19 86 GLU A CA 1
ATOM 687 C C . GLU A 1 86 ? 18.830 1.431 -19.220 1.00 69.19 86 GLU A C 1
ATOM 689 O O . GLU A 1 86 ? 19.700 0.659 -19.608 1.00 69.19 86 GLU A O 1
ATOM 694 N N . ILE A 1 87 ? 18.673 2.635 -19.783 1.00 70.06 87 ILE A N 1
ATOM 695 C CA . ILE A 1 87 ? 19.444 3.106 -20.949 1.00 70.06 87 ILE A CA 1
ATOM 696 C C . ILE A 1 87 ? 20.907 3.381 -20.570 1.00 70.06 87 ILE A C 1
ATOM 698 O O . ILE A 1 87 ? 21.821 3.139 -21.357 1.00 70.06 87 ILE A O 1
ATOM 702 N N . LEU A 1 88 ? 21.145 3.892 -19.360 1.00 69.12 88 LEU A N 1
ATOM 703 C CA . LEU A 1 88 ? 22.490 4.148 -18.845 1.00 69.12 88 LEU A CA 1
ATOM 704 C C . LEU A 1 88 ? 23.241 2.854 -18.500 1.00 69.12 88 LEU A C 1
ATOM 706 O O . LEU A 1 88 ? 24.469 2.866 -18.492 1.00 69.12 88 LEU A O 1
ATOM 710 N N . THR A 1 89 ? 22.532 1.747 -18.262 1.00 66.50 89 THR A N 1
ATOM 711 C CA . THR A 1 89 ? 23.146 0.435 -18.004 1.00 66.50 89 THR A CA 1
ATOM 712 C C . THR A 1 89 ? 23.854 -0.108 -19.252 1.00 66.50 89 THR A C 1
ATOM 714 O O . THR A 1 89 ? 24.932 -0.694 -19.142 1.00 66.50 89 THR A O 1
ATOM 717 N N . ASP A 1 90 ? 23.313 0.170 -20.442 1.00 64.88 90 ASP A N 1
ATOM 718 C CA . ASP A 1 90 ? 23.912 -0.215 -21.729 1.00 64.88 90 ASP A CA 1
ATOM 719 C C . ASP A 1 90 ? 25.045 0.726 -22.177 1.00 64.88 90 ASP A C 1
ATOM 721 O O . ASP A 1 90 ? 25.901 0.360 -22.989 1.00 64.88 90 ASP A O 1
ATOM 725 N N . LEU A 1 91 ? 25.101 1.941 -21.623 1.00 64.31 91 LEU A N 1
ATOM 726 C CA . LEU A 1 91 ? 26.198 2.879 -21.835 1.00 64.31 91 LEU A CA 1
ATOM 727 C C . LEU A 1 91 ? 27.328 2.584 -20.841 1.00 64.31 91 LEU A C 1
ATOM 729 O O . LEU A 1 91 ? 27.496 3.276 -19.837 1.00 64.31 91 LEU A O 1
ATOM 733 N N . GLN A 1 92 ? 28.155 1.573 -21.138 1.00 60.44 92 GLN A N 1
ATOM 734 C CA . GLN A 1 92 ? 29.432 1.411 -20.438 1.00 60.44 92 GLN A CA 1
ATOM 735 C C . GLN A 1 92 ? 30.217 2.727 -20.515 1.00 60.44 92 GLN A C 1
ATOM 737 O O . GLN A 1 92 ? 30.581 3.193 -21.595 1.00 60.44 92 GLN A O 1
ATOM 742 N N . SER A 1 93 ? 30.458 3.338 -19.353 1.00 56.38 93 SER A N 1
ATOM 743 C CA . SER A 1 93 ? 31.255 4.558 -19.231 1.00 56.38 93 SER A CA 1
ATOM 744 C C . SER A 1 93 ? 32.616 4.371 -19.917 1.00 56.38 93 SER A C 1
ATOM 746 O O . SER A 1 93 ? 33.383 3.512 -19.485 1.00 56.38 93 SER A O 1
ATOM 748 N N . PRO A 1 94 ? 32.979 5.194 -20.921 1.00 54.88 94 PRO A N 1
ATOM 749 C CA . PRO A 1 94 ? 34.283 5.099 -21.581 1.00 54.88 94 PRO A CA 1
ATOM 750 C C . PRO A 1 94 ? 35.472 5.478 -20.681 1.00 54.88 94 PRO A C 1
ATOM 752 O O . PRO A 1 94 ? 36.613 5.323 -21.098 1.00 54.88 94 PRO A O 1
ATOM 755 N N . ASN A 1 95 ? 35.232 5.980 -19.464 1.00 57.16 95 ASN A N 1
ATOM 756 C CA . ASN A 1 95 ? 36.262 6.542 -18.587 1.00 57.16 95 ASN A CA 1
ATOM 757 C C . ASN A 1 95 ? 36.312 5.862 -17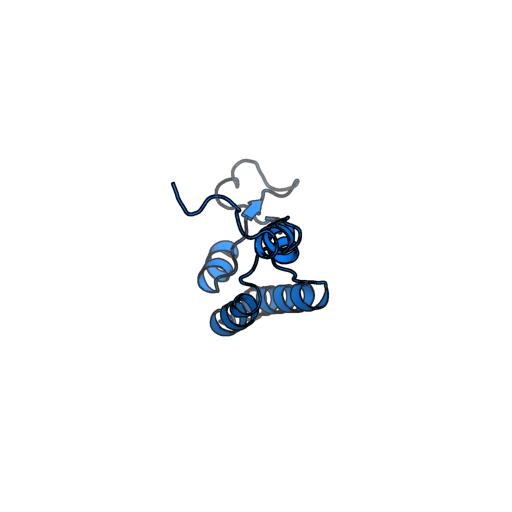.212 1.00 57.16 95 ASN A C 1
ATOM 759 O O . ASN A 1 95 ? 36.179 6.513 -16.180 1.00 57.16 95 ASN A O 1
ATOM 763 N N . ILE A 1 96 ? 36.556 4.551 -17.193 1.00 55.41 96 ILE A N 1
ATOM 764 C CA . ILE A 1 96 ? 37.092 3.866 -16.007 1.00 55.41 96 ILE A CA 1
ATOM 765 C C . ILE A 1 96 ? 38.521 3.414 -16.316 1.00 55.41 96 ILE A C 1
ATOM 767 O O . ILE A 1 96 ? 38.787 2.230 -16.279 1.00 55.41 96 ILE A O 1
ATOM 771 N N . PHE A 1 97 ? 39.413 4.334 -16.695 1.00 48.38 97 PHE A N 1
ATOM 772 C CA . PHE A 1 97 ? 40.876 4.222 -16.559 1.00 48.38 97 PHE A CA 1
ATOM 773 C C . PHE A 1 97 ? 41.496 5.606 -16.831 1.00 48.38 97 PHE A C 1
ATOM 775 O O . PHE A 1 97 ? 41.805 5.943 -17.973 1.00 48.38 97 PHE A O 1
ATOM 782 N N . SER A 1 98 ? 41.677 6.406 -15.780 1.00 40.53 98 SER A N 1
ATOM 783 C CA . SER A 1 98 ? 42.722 7.438 -15.703 1.00 40.53 98 SER A CA 1
ATOM 784 C C . SER A 1 98 ? 43.136 7.629 -14.254 1.00 40.53 98 SER A C 1
ATOM 786 O O . SER A 1 98 ? 42.224 7.951 -13.459 1.00 40.53 98 SER A O 1
#

Organism: NCBI:txid412755

Foldseek 3Di:
DLQVLCVQLVNHWDADADPPDDPVCPVPHPHTDDDCVVVVQLPDDPVVVVVVVVVSCCCPVVVDRCSVVVCVSVVVRPDGPPDCVVVVVVVDPPPPPD

Nearest PDB structures (foldseek):
  4bhd-assembly1_A  TM=9.467E-01  e=4.548E-05  Methanocaldococcus jannaschii
  4bhd-assembly1_B  TM=9.545E-01  e=6.302E-05  Methanocaldococcus jannaschii

Solvent-accessible surface area (backbone atoms only — not comparable to full-atom values): 6146 Å² total; per-residue (Å²): 106,72,67,58,60,34,44,77,28,77,45,83,73,47,73,33,77,46,96,87,57,62,86,84,36,75,90,65,42,91,30,75,51,86,80,60,63,69,50,44,34,26,64,49,52,71,73,52,51,55,51,53,52,48,51,53,47,40,33,73,78,68,67,48,89,45,36,69,60,48,50,56,60,51,64,81,42,79,53,78,44,98,59,64,63,71,65,52,65,74,52,72,70,93,76,84,80,132

Sequence (98 aa):
MVANLLKENDIILNMNILPHEPLRNVTNPDGIRIGVQEMTRVGMKEEEMDRIAAFIAECILQGQEVREEVNRLRKDYAEVCFSFDEILTDLQSPNIFS

pLDDT: mean 86.39, std 12.9, range [40.53, 97.75]

Radius of gyration: 18.94 Å; Cα contacts (8 Å, |Δi|>4): 81; chains: 1; bounding box: 60×33×38 Å